Protein AF-A0A0D2MJM3-F1 (afdb_monomer_lite)

pLDDT: mean 74.76, std 20.25, range [29.06, 97.81]

Radius of gyration: 17.46 Å; chains: 1; bounding box: 55×39×36 Å

Structure (mmCIF, N/CA/C/O backbone):
data_AF-A0A0D2MJM3-F1
#
_entry.id   AF-A0A0D2MJM3-F1
#
loop_
_atom_site.group_PDB
_atom_site.id
_atom_site.type_symbol
_atom_site.label_atom_id
_atom_site.label_alt_id
_atom_site.label_comp_id
_atom_site.label_asym_id
_atom_site.label_entity_id
_atom_site.label_seq_id
_atom_site.pdbx_PDB_ins_code
_atom_site.Cartn_x
_atom_site.Cartn_y
_atom_site.Cartn_z
_atom_site.occupancy
_atom_site.B_iso_or_equiv
_atom_site.auth_seq_id
_atom_site.auth_comp_id
_atom_site.auth_asym_id
_atom_site.auth_atom_id
_atom_site.pdbx_PDB_model_num
ATOM 1 N N . MET A 1 1 ? -35.994 7.655 11.924 1.00 44.22 1 MET A N 1
ATOM 2 C CA . MET A 1 1 ? -35.747 6.314 11.361 1.00 44.22 1 MET A CA 1
ATOM 3 C C . MET A 1 1 ? -34.925 6.483 10.081 1.00 44.22 1 MET A C 1
ATOM 5 O O . MET A 1 1 ? -35.532 6.507 9.018 1.00 44.22 1 MET A O 1
ATOM 9 N N . PRO A 1 2 ? -33.600 6.711 10.167 1.00 49.03 2 PRO A N 1
ATOM 10 C CA . PRO A 1 2 ? -32.716 6.856 9.000 1.00 49.03 2 PRO A CA 1
ATOM 11 C C . PRO A 1 2 ? -31.995 5.548 8.599 1.00 49.03 2 PRO A C 1
ATOM 13 O O . PRO A 1 2 ? -31.428 5.469 7.517 1.00 49.03 2 PRO A O 1
ATOM 16 N N . ASP A 1 3 ? -32.060 4.498 9.423 1.00 56.44 3 ASP A N 1
ATOM 17 C CA . ASP A 1 3 ? -31.136 3.351 9.344 1.00 56.44 3 ASP A CA 1
ATOM 18 C C . ASP A 1 3 ? -31.319 2.429 8.116 1.00 56.44 3 ASP A C 1
ATOM 20 O O . ASP A 1 3 ? -30.442 1.628 7.797 1.00 56.44 3 ASP A O 1
ATOM 24 N N . GLY A 1 4 ? -32.449 2.519 7.405 1.00 59.09 4 GLY A N 1
ATOM 25 C CA . GLY A 1 4 ? -32.767 1.623 6.283 1.00 59.09 4 GLY A CA 1
ATOM 26 C C . GLY A 1 4 ? -32.101 1.992 4.952 1.00 59.09 4 GLY A C 1
ATOM 27 O O . GLY A 1 4 ? -31.742 1.107 4.177 1.00 59.09 4 GLY A O 1
ATOM 28 N N . GLU A 1 5 ? -31.917 3.286 4.678 1.00 61.81 5 GLU A N 1
ATOM 29 C CA . GLU A 1 5 ? -31.316 3.761 3.421 1.00 61.81 5 GLU A CA 1
ATOM 30 C C . GLU A 1 5 ? -29.783 3.711 3.475 1.00 61.81 5 GLU A C 1
ATOM 32 O O . GLU A 1 5 ? -29.138 3.329 2.496 1.00 61.81 5 GLU A O 1
ATOM 37 N N . GLU A 1 6 ? -29.198 4.009 4.639 1.00 63.56 6 GLU A N 1
ATOM 38 C CA . GLU A 1 6 ? -27.750 3.934 4.860 1.00 63.56 6 GLU A CA 1
ATOM 39 C C . GLU A 1 6 ? -27.234 2.488 4.806 1.00 63.56 6 GLU A C 1
ATOM 41 O O . GLU A 1 6 ? -26.207 2.224 4.177 1.00 63.56 6 GLU A O 1
ATOM 46 N N . GLY A 1 7 ? -27.981 1.531 5.373 1.00 69.94 7 GLY A N 1
ATOM 47 C CA . GLY A 1 7 ? -27.648 0.106 5.294 1.00 69.94 7 GLY A CA 1
ATOM 48 C C . GLY A 1 7 ? -27.655 -0.425 3.857 1.00 69.94 7 GLY A C 1
ATOM 49 O O . GLY A 1 7 ? -26.710 -1.091 3.431 1.00 69.94 7 GLY A O 1
ATOM 50 N N . HIS A 1 8 ? -28.666 -0.058 3.064 1.00 72.38 8 HIS A N 1
ATOM 51 C CA . HIS A 1 8 ? -28.760 -0.490 1.668 1.00 72.38 8 HIS A CA 1
ATOM 52 C C . HIS A 1 8 ? -27.650 0.115 0.791 1.00 72.38 8 HIS A C 1
ATOM 54 O O . HIS A 1 8 ? -27.077 -0.565 -0.065 1.00 72.38 8 HIS A O 1
ATOM 60 N N . ALA A 1 9 ? -27.290 1.379 1.032 1.00 75.94 9 ALA A N 1
ATOM 61 C CA . ALA A 1 9 ? -26.180 2.035 0.347 1.00 75.94 9 ALA A CA 1
ATOM 62 C C . ALA A 1 9 ? -24.819 1.401 0.697 1.00 75.94 9 ALA A C 1
ATOM 64 O O . ALA A 1 9 ? -23.978 1.217 -0.190 1.00 75.94 9 ALA A O 1
ATOM 65 N N . ALA A 1 10 ? -24.605 1.026 1.963 1.00 78.44 10 ALA A N 1
ATOM 66 C CA . ALA A 1 10 ? -23.392 0.339 2.405 1.00 78.44 10 ALA A CA 1
ATOM 67 C C . ALA A 1 10 ? -23.253 -1.055 1.767 1.00 78.44 10 ALA A C 1
ATOM 69 O O . ALA A 1 10 ? -22.184 -1.396 1.251 1.00 78.44 10 ALA A O 1
ATOM 70 N N . GLU A 1 11 ? -24.337 -1.833 1.713 1.00 84.31 11 GLU A N 1
ATOM 71 C CA . GLU A 1 11 ? -24.362 -3.147 1.058 1.00 84.31 11 GLU A CA 1
ATOM 72 C C . GLU A 1 11 ? -24.094 -3.051 -0.450 1.00 84.31 11 GLU A C 1
ATOM 74 O O . GLU A 1 11 ? -23.280 -3.807 -0.991 1.00 84.31 11 GLU A O 1
ATOM 79 N N . ALA A 1 12 ? -24.721 -2.089 -1.134 1.00 86.19 12 ALA A N 1
ATOM 80 C CA . ALA A 1 12 ? -24.500 -1.852 -2.559 1.00 86.19 12 ALA A CA 1
ATOM 81 C C . ALA A 1 12 ? -23.047 -1.441 -2.851 1.00 86.19 12 ALA A C 1
ATOM 83 O O . ALA A 1 12 ? -22.425 -1.949 -3.791 1.00 86.19 12 ALA A O 1
ATOM 84 N N . ARG A 1 13 ? -22.468 -0.571 -2.011 1.00 86.06 13 ARG A N 1
ATOM 85 C CA . ARG A 1 13 ? -21.055 -0.180 -2.097 1.00 86.06 13 ARG A CA 1
ATOM 86 C C . ARG A 1 13 ? -20.133 -1.383 -1.911 1.00 86.06 13 ARG A C 1
ATOM 88 O O . ARG A 1 13 ? -19.196 -1.556 -2.689 1.00 86.06 13 ARG A O 1
ATOM 95 N N . LEU A 1 14 ? -20.402 -2.236 -0.925 1.00 86.19 14 LEU A N 1
ATOM 96 C CA . LEU A 1 14 ? -19.608 -3.439 -0.683 1.00 86.19 14 LEU A CA 1
ATOM 97 C C . LEU A 1 14 ? -19.699 -4.432 -1.850 1.00 86.19 14 LEU A C 1
ATOM 99 O O . LEU A 1 14 ? -18.685 -4.995 -2.269 1.00 86.19 14 LEU A O 1
ATOM 103 N N . ALA A 1 15 ? -20.892 -4.627 -2.416 1.00 89.06 15 ALA A N 1
ATOM 104 C CA . ALA A 1 15 ? -21.081 -5.466 -3.596 1.00 89.06 15 ALA A CA 1
ATOM 105 C C . ALA A 1 15 ? -20.265 -4.950 -4.795 1.00 89.06 15 ALA A C 1
ATOM 107 O O . ALA A 1 15 ? -19.595 -5.740 -5.468 1.00 89.06 15 ALA A O 1
ATOM 108 N N . ALA A 1 16 ? -20.245 -3.631 -5.012 1.00 89.44 16 ALA A N 1
ATOM 109 C CA . ALA A 1 16 ? -19.433 -3.002 -6.050 1.00 89.44 16 ALA A CA 1
ATOM 110 C C . ALA A 1 16 ? -17.925 -3.207 -5.819 1.00 89.44 16 ALA A C 1
ATOM 112 O O . ALA A 1 16 ? -17.210 -3.555 -6.756 1.00 89.44 16 ALA A O 1
ATOM 113 N N . LEU A 1 17 ? -17.440 -3.076 -4.578 1.00 90.19 17 LEU A N 1
ATOM 114 C CA . LEU A 1 17 ? -16.031 -3.321 -4.237 1.00 90.19 17 LEU A CA 1
ATOM 115 C C . LEU A 1 17 ? -15.624 -4.788 -4.448 1.00 90.19 17 LEU A C 1
ATOM 117 O O . LEU A 1 17 ? -14.523 -5.063 -4.924 1.00 90.19 17 LEU A O 1
ATOM 121 N N . ARG A 1 18 ? -16.506 -5.748 -4.147 1.00 93.00 18 ARG A N 1
ATOM 122 C CA . ARG A 1 18 ? -16.254 -7.182 -4.389 1.00 93.00 18 ARG A CA 1
ATOM 123 C C . ARG A 1 18 ? -16.254 -7.536 -5.877 1.00 93.00 18 ARG A C 1
ATOM 125 O O . ARG A 1 18 ? -15.483 -8.388 -6.316 1.00 93.00 18 ARG A O 1
ATOM 132 N N . GLU A 1 19 ? -17.116 -6.909 -6.674 1.00 94.56 19 GLU A N 1
ATOM 133 C CA . GLU A 1 19 ? -17.053 -7.033 -8.136 1.00 94.56 19 GLU A CA 1
ATOM 134 C C . GLU A 1 19 ? -15.766 -6.402 -8.685 1.00 94.56 19 GLU A C 1
ATOM 136 O O . GLU A 1 19 ? -15.055 -7.046 -9.457 1.00 94.56 19 GLU A O 1
ATOM 141 N N . GLY A 1 20 ? -15.414 -5.201 -8.218 1.00 93.38 20 GLY A N 1
ATOM 142 C CA . GLY A 1 20 ? -14.163 -4.527 -8.562 1.00 93.38 20 GLY A CA 1
ATOM 143 C C . GLY A 1 20 ? -12.935 -5.382 -8.247 1.00 93.38 20 GLY A C 1
ATOM 144 O O . GLY A 1 20 ? -12.057 -5.525 -9.094 1.00 93.38 20 GLY A O 1
ATOM 145 N N . GLU A 1 21 ? -12.905 -6.041 -7.084 1.00 94.25 21 GLU A N 1
ATOM 146 C CA . GLU A 1 21 ? -11.848 -6.992 -6.721 1.00 94.25 21 GLU A CA 1
ATOM 147 C C . GLU A 1 21 ? -11.697 -8.102 -7.768 1.00 94.25 21 GLU A C 1
ATOM 149 O O . GLU A 1 21 ? -10.591 -8.344 -8.256 1.00 94.25 21 GLU A O 1
ATOM 154 N N . ARG A 1 22 ? -12.803 -8.750 -8.160 1.00 95.69 22 ARG A N 1
ATOM 155 C CA . ARG A 1 22 ? -12.787 -9.836 -9.154 1.00 95.69 22 ARG A CA 1
ATOM 156 C C . ARG A 1 22 ? -12.284 -9.354 -10.513 1.00 95.69 22 ARG A C 1
ATOM 158 O O . ARG A 1 22 ? -11.513 -10.055 -11.171 1.00 95.69 22 ARG A O 1
ATOM 165 N N . GLN A 1 23 ? -12.693 -8.162 -10.941 1.00 95.56 23 GLN A N 1
ATOM 166 C CA . GLN A 1 23 ? -12.239 -7.574 -12.203 1.00 95.56 23 GLN A CA 1
ATOM 167 C C . GLN A 1 23 ? -10.749 -7.220 -12.163 1.00 95.56 23 GLN A C 1
ATOM 169 O O . GLN A 1 23 ? -10.020 -7.507 -13.115 1.00 95.56 23 GLN A O 1
ATOM 174 N N . LEU A 1 24 ? -10.275 -6.662 -11.049 1.00 94.81 24 LEU A N 1
ATOM 175 C CA . LEU A 1 24 ? -8.870 -6.314 -10.854 1.00 94.81 24 LEU A CA 1
ATOM 176 C C . LEU A 1 24 ? -7.983 -7.560 -10.782 1.00 94.81 24 LEU A C 1
ATOM 178 O O . LEU A 1 24 ? -6.941 -7.589 -11.428 1.00 94.81 24 LEU A O 1
ATOM 182 N N . GLN A 1 25 ? -8.419 -8.629 -10.111 1.00 94.44 25 GLN A N 1
ATOM 183 C CA . GLN A 1 25 ? -7.718 -9.921 -10.110 1.00 94.44 25 GLN A CA 1
ATOM 184 C C . GLN A 1 25 ? -7.560 -10.488 -11.528 1.00 94.44 25 GLN A C 1
ATOM 186 O O . GLN A 1 25 ? -6.469 -10.916 -11.908 1.00 94.44 25 GLN A O 1
ATOM 191 N N . ARG A 1 26 ? -8.616 -10.427 -12.351 1.00 94.81 26 ARG A N 1
ATOM 192 C CA . ARG A 1 26 ? -8.530 -10.812 -13.770 1.00 94.81 26 ARG A CA 1
ATOM 193 C C . ARG A 1 26 ? -7.551 -9.922 -14.535 1.00 94.81 26 ARG A C 1
ATOM 195 O O . ARG A 1 26 ? -6.755 -10.428 -15.319 1.00 94.81 26 ARG A O 1
ATOM 202 N N . ALA A 1 27 ? -7.584 -8.610 -14.308 1.00 92.75 27 ALA A N 1
ATOM 203 C CA . ALA A 1 27 ? -6.672 -7.673 -14.956 1.00 92.75 27 ALA A CA 1
ATOM 204 C C . ALA A 1 27 ? -5.202 -7.940 -14.594 1.00 92.75 27 ALA A C 1
ATOM 206 O O . ALA A 1 27 ? -4.357 -7.898 -15.486 1.00 92.75 27 ALA A O 1
ATOM 207 N N . VAL A 1 28 ? -4.915 -8.260 -13.328 1.00 91.94 28 VAL A N 1
ATOM 208 C CA . VAL A 1 28 ? -3.584 -8.669 -12.851 1.00 91.94 28 VAL A CA 1
ATOM 209 C C . VAL A 1 28 ? -3.124 -9.945 -13.555 1.00 91.94 28 VAL A C 1
ATOM 211 O O . VAL A 1 28 ? -2.008 -9.980 -14.069 1.00 91.94 28 VAL A O 1
ATOM 214 N N . ALA A 1 29 ? -3.993 -10.955 -13.655 1.00 90.62 29 ALA A N 1
ATOM 215 C CA . ALA A 1 29 ? -3.673 -12.213 -14.332 1.00 90.62 29 ALA A CA 1
ATOM 216 C C . ALA A 1 29 ? -3.392 -12.029 -15.836 1.00 90.62 29 ALA A C 1
ATOM 218 O O . ALA A 1 29 ? -2.502 -12.673 -16.383 1.00 90.62 29 ALA A O 1
ATOM 219 N N . MET A 1 30 ? -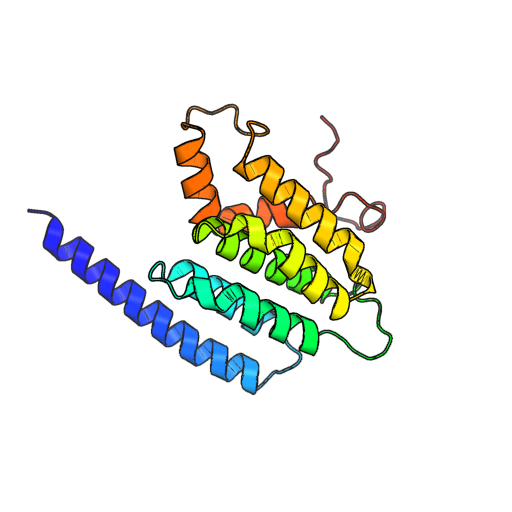4.121 -11.131 -16.508 1.00 91.25 30 MET A N 1
ATOM 220 C CA . MET A 1 30 ? -3.914 -10.841 -17.934 1.00 91.25 30 MET A CA 1
ATOM 221 C C . MET A 1 30 ? -2.681 -9.970 -18.204 1.00 91.25 30 MET A C 1
ATOM 223 O O . MET A 1 30 ? -2.109 -10.035 -19.290 1.00 91.25 30 MET A O 1
ATOM 227 N N . ARG A 1 31 ? -2.289 -9.118 -17.249 1.00 85.50 31 ARG A N 1
ATOM 228 C CA . ARG A 1 31 ? -1.185 -8.158 -17.386 1.00 85.50 31 ARG A CA 1
ATOM 229 C C . ARG A 1 31 ? -0.233 -8.272 -16.191 1.00 85.50 31 ARG A C 1
ATOM 231 O O . ARG A 1 31 ? -0.188 -7.381 -15.338 1.00 85.50 31 ARG A O 1
ATOM 238 N N . PRO A 1 32 ? 0.579 -9.340 -16.120 1.00 75.56 32 PRO A N 1
ATOM 239 C CA . PRO A 1 32 ? 1.412 -9.603 -14.953 1.00 75.56 32 PRO A CA 1
ATOM 240 C C . PRO A 1 32 ? 2.524 -8.566 -14.742 1.00 75.56 32 PRO A C 1
ATOM 242 O O . PRO A 1 32 ? 3.022 -8.453 -13.636 1.00 75.56 32 PRO A O 1
ATOM 245 N N . ARG A 1 33 ? 2.873 -7.756 -15.743 1.00 77.38 33 ARG A N 1
ATOM 246 C CA . ARG A 1 33 ? 3.871 -6.680 -15.597 1.00 77.38 33 ARG A CA 1
ATOM 247 C C . ARG A 1 33 ? 3.267 -5.289 -15.404 1.00 77.38 33 ARG A C 1
ATOM 249 O O . ARG A 1 33 ? 3.997 -4.329 -15.196 1.00 77.38 33 ARG A O 1
ATOM 256 N N . ASP A 1 34 ? 1.946 -5.162 -15.520 1.00 85.12 34 ASP A N 1
ATOM 257 C CA . ASP A 1 34 ? 1.257 -3.896 -15.284 1.00 85.12 34 ASP A CA 1
ATOM 258 C C . ASP A 1 34 ? 0.980 -3.753 -13.786 1.00 85.12 34 ASP A C 1
ATOM 260 O O . ASP A 1 34 ? 0.292 -4.579 -13.169 1.00 85.12 34 ASP A O 1
ATOM 264 N N . MET A 1 35 ? 1.539 -2.708 -13.187 1.00 84.69 35 MET A N 1
ATOM 265 C CA . MET A 1 35 ? 1.415 -2.471 -11.754 1.00 84.69 35 MET A CA 1
ATOM 266 C C . MET A 1 35 ? 0.148 -1.730 -11.380 1.00 84.69 35 MET A C 1
ATOM 268 O O . MET A 1 35 ? -0.318 -1.867 -10.250 1.00 84.69 35 MET A O 1
ATOM 272 N N . MET A 1 36 ? -0.465 -1.002 -12.313 1.00 87.38 36 MET A N 1
ATOM 273 C CA . MET A 1 36 ? -1.643 -0.208 -11.992 1.00 87.38 36 MET A CA 1
ATOM 274 C C . MET A 1 36 ? -2.820 -1.083 -11.518 1.00 87.38 36 MET A C 1
ATOM 276 O O . MET A 1 36 ? -3.392 -0.776 -10.470 1.00 87.38 36 MET A O 1
ATOM 280 N N . PRO A 1 37 ? -3.151 -2.224 -12.163 1.00 90.88 37 PRO A N 1
ATOM 281 C CA . PRO A 1 37 ? -4.164 -3.146 -11.649 1.00 90.88 37 PRO A CA 1
ATOM 282 C C . PRO A 1 37 ? -3.860 -3.686 -10.246 1.00 90.88 37 PRO A C 1
ATOM 284 O O . PRO A 1 37 ? -4.786 -3.901 -9.469 1.00 90.88 37 PRO A O 1
ATOM 287 N N . ARG A 1 38 ? -2.580 -3.876 -9.899 1.00 92.00 38 ARG A N 1
ATOM 288 C CA . ARG A 1 38 ? -2.162 -4.349 -8.569 1.00 92.00 38 ARG A CA 1
ATOM 289 C C . ARG A 1 38 ? -2.355 -3.271 -7.514 1.00 92.00 38 ARG A C 1
ATOM 291 O O . ARG A 1 38 ? -2.982 -3.537 -6.496 1.00 92.00 38 ARG A O 1
ATOM 298 N N . VAL A 1 39 ? -1.906 -2.045 -7.787 1.00 90.50 39 VAL A N 1
ATOM 299 C CA . VAL A 1 39 ? -2.137 -0.895 -6.898 1.00 90.50 39 VAL A CA 1
ATOM 300 C C . VAL A 1 39 ? -3.638 -0.703 -6.669 1.00 90.50 39 VAL A C 1
ATOM 302 O O . VAL A 1 39 ? -4.078 -0.565 -5.529 1.00 90.50 39 VAL A O 1
ATOM 305 N N . MET A 1 40 ? -4.443 -0.748 -7.736 1.00 91.12 40 MET A N 1
ATOM 306 C CA . MET A 1 40 ? -5.900 -0.635 -7.632 1.00 91.12 40 MET A CA 1
ATOM 307 C C . MET A 1 40 ? -6.516 -1.780 -6.823 1.00 91.12 40 MET A C 1
ATOM 309 O O . MET A 1 40 ? -7.420 -1.532 -6.029 1.00 91.12 40 MET A O 1
ATOM 313 N N . LEU A 1 41 ? -6.021 -3.014 -6.975 1.00 93.00 41 LEU A N 1
ATOM 314 C CA . LEU A 1 41 ? -6.484 -4.163 -6.194 1.00 93.00 41 LEU A CA 1
ATOM 315 C C . LEU A 1 41 ? -6.230 -3.959 -4.698 1.00 93.00 41 LEU A C 1
ATOM 317 O O . LEU A 1 41 ? -7.153 -4.109 -3.901 1.00 93.00 41 LEU A O 1
ATOM 321 N N . LEU A 1 42 ? -5.013 -3.566 -4.318 1.00 92.25 42 LEU A N 1
ATOM 322 C CA . LEU A 1 42 ? -4.664 -3.300 -2.920 1.00 92.25 42 LEU A CA 1
ATOM 323 C C . LEU A 1 42 ? -5.504 -2.154 -2.339 1.00 92.25 42 LEU A C 1
ATOM 325 O O . LEU A 1 42 ? -6.033 -2.274 -1.236 1.00 92.25 42 LEU A O 1
ATOM 329 N N . ARG A 1 43 ? -5.708 -1.071 -3.104 1.00 89.50 43 ARG A N 1
ATOM 330 C CA . ARG A 1 43 ? -6.605 0.028 -2.707 1.00 89.50 43 ARG A CA 1
ATOM 331 C C . ARG A 1 43 ? -8.035 -0.453 -2.497 1.00 89.50 43 ARG A C 1
ATOM 333 O O . ARG A 1 43 ? -8.657 -0.085 -1.509 1.00 89.50 43 ARG A O 1
ATOM 340 N N . ASN A 1 44 ? -8.549 -1.281 -3.401 1.00 89.88 44 ASN A N 1
ATOM 341 C CA . ASN A 1 44 ? -9.895 -1.829 -3.286 1.00 89.88 44 ASN A CA 1
ATOM 342 C C . ASN A 1 44 ? -10.053 -2.674 -2.014 1.00 89.88 44 ASN A C 1
ATOM 344 O O . ASN A 1 44 ? -11.064 -2.546 -1.334 1.00 89.88 44 ASN A O 1
ATOM 348 N N . LEU A 1 45 ? -9.049 -3.483 -1.659 1.00 90.31 45 LEU A N 1
ATOM 349 C CA . LEU A 1 45 ? -9.053 -4.264 -0.417 1.00 90.31 45 LEU A CA 1
ATOM 350 C C . LEU A 1 45 ? -9.052 -3.369 0.826 1.00 90.31 45 LEU A C 1
ATOM 352 O O . LEU A 1 45 ? -9.844 -3.604 1.733 1.00 90.31 45 LEU A O 1
ATOM 356 N N . MET A 1 46 ? -8.242 -2.305 0.835 1.00 86.31 46 MET A N 1
ATOM 357 C CA . MET A 1 46 ? -8.233 -1.320 1.926 1.00 86.31 46 MET A CA 1
ATOM 358 C C . MET A 1 46 ? -9.595 -0.634 2.124 1.00 86.31 46 MET A C 1
ATOM 360 O O . MET A 1 46 ? -9.950 -0.294 3.252 1.00 86.31 46 MET A O 1
ATOM 364 N N . LEU A 1 47 ? -10.358 -0.443 1.041 1.00 83.88 47 LEU A N 1
ATOM 365 C CA . LEU A 1 47 ? -11.672 0.212 1.052 1.00 83.88 47 LEU A CA 1
ATOM 366 C C . LEU A 1 47 ? -12.830 -0.693 1.487 1.00 83.88 47 LEU A C 1
ATOM 368 O O . LEU A 1 47 ? -13.910 -0.170 1.754 1.00 83.88 47 LEU A O 1
ATOM 372 N N . GLN A 1 48 ? -12.646 -2.015 1.506 1.00 83.56 48 GLN A N 1
ATOM 373 C CA . GLN A 1 48 ? -13.709 -2.944 1.900 1.00 83.56 48 GLN A CA 1
ATOM 374 C C . GLN A 1 48 ? -13.972 -2.952 3.412 1.00 83.56 48 GLN A C 1
ATOM 376 O O . GLN A 1 48 ? -15.060 -3.355 3.790 1.00 83.56 48 GLN A O 1
ATOM 381 N N . ASP A 1 49 ? -13.021 -2.511 4.244 1.00 69.19 49 ASP A N 1
ATOM 382 C CA . ASP A 1 49 ? -13.189 -2.259 5.691 1.00 69.19 49 ASP A CA 1
ATOM 383 C C . ASP A 1 49 ? -13.802 -3.416 6.517 1.00 69.19 49 ASP A C 1
ATOM 385 O O . ASP A 1 49 ? -14.597 -3.220 7.435 1.00 69.19 49 ASP A O 1
ATOM 389 N N . HIS A 1 50 ? -13.440 -4.657 6.173 1.00 69.38 50 HIS A N 1
ATOM 390 C CA . HIS A 1 50 ? -14.009 -5.885 6.755 1.00 69.38 50 HIS A CA 1
ATOM 391 C C . HIS A 1 50 ? -12.956 -6.980 7.003 1.00 69.38 50 H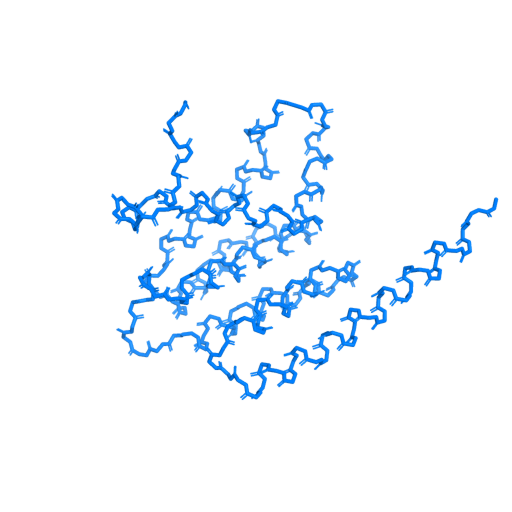IS A C 1
ATOM 393 O O . HIS A 1 50 ? -13.254 -8.173 6.936 1.00 69.38 50 HIS A O 1
ATOM 399 N N . GLY A 1 51 ? -11.701 -6.593 7.231 1.00 77.81 51 GLY A N 1
ATOM 400 C CA . GLY A 1 51 ? -10.575 -7.517 7.399 1.00 77.81 51 GLY A CA 1
ATOM 401 C C . GLY A 1 51 ? -9.923 -7.951 6.081 1.00 77.81 51 GLY A C 1
ATOM 402 O O . GLY A 1 51 ? -8.887 -8.615 6.096 1.00 77.81 51 GLY A O 1
ATOM 403 N N . SER A 1 52 ? -10.471 -7.542 4.931 1.00 85.31 52 SER A N 1
ATOM 404 C CA . SER A 1 52 ? -9.856 -7.747 3.611 1.00 85.31 52 SER A CA 1
ATOM 405 C C . SER A 1 52 ? -8.480 -7.073 3.491 1.00 85.31 52 SER A C 1
ATOM 407 O O . SER A 1 52 ? -7.622 -7.562 2.754 1.00 85.31 52 SER A O 1
ATOM 409 N N . GLU A 1 53 ? -8.244 -5.992 4.238 1.00 86.25 53 GLU A N 1
ATOM 410 C CA . GLU A 1 53 ? -6.947 -5.325 4.386 1.00 86.25 53 GLU A CA 1
ATOM 411 C C . GLU A 1 53 ? -5.846 -6.258 4.909 1.00 86.25 53 GLU A C 1
ATOM 413 O O . GLU A 1 53 ? -4.683 -6.063 4.566 1.00 86.25 53 GLU A O 1
ATOM 418 N N . GLY A 1 54 ? -6.193 -7.329 5.634 1.00 88.94 54 GLY A N 1
ATOM 419 C CA . GLY A 1 54 ? -5.227 -8.316 6.123 1.00 88.94 54 GLY A CA 1
ATOM 420 C C . GLY A 1 54 ? -4.469 -9.050 5.026 1.00 88.94 54 GLY A C 1
ATOM 421 O O . GLY A 1 54 ? -3.366 -9.534 5.249 1.00 88.94 54 GLY A O 1
ATOM 422 N N . ARG A 1 55 ? -5.009 -9.066 3.804 1.00 93.94 55 ARG A N 1
ATOM 423 C CA . ARG A 1 55 ? -4.356 -9.661 2.629 1.00 93.94 55 ARG A CA 1
ATOM 424 C C . ARG A 1 55 ? -3.377 -8.709 1.940 1.00 93.94 55 ARG A C 1
ATOM 426 O O . ARG A 1 55 ? -2.628 -9.141 1.066 1.00 93.94 55 ARG A O 1
ATOM 433 N N . VAL A 1 56 ? -3.423 -7.412 2.254 1.00 94.38 56 VAL A N 1
ATOM 434 C CA . VAL A 1 56 ? -2.671 -6.377 1.531 1.00 94.38 56 VAL A CA 1
ATOM 435 C C . VAL A 1 56 ? -1.155 -6.563 1.664 1.00 94.38 56 VAL A C 1
ATOM 437 O O . VAL A 1 56 ? -0.506 -6.489 0.621 1.00 94.38 56 VAL A O 1
ATOM 440 N N . PRO A 1 57 ? -0.571 -6.864 2.844 1.00 96.44 57 PRO A N 1
ATOM 441 C CA . PRO A 1 57 ? 0.876 -7.076 2.957 1.00 96.44 57 PRO A CA 1
ATOM 442 C C . PRO A 1 57 ? 1.402 -8.222 2.077 1.00 96.44 57 PRO A C 1
ATOM 444 O O . PRO A 1 57 ? 2.356 -8.034 1.323 1.00 96.44 57 PRO A O 1
ATOM 447 N N . ASP A 1 58 ? 0.740 -9.380 2.076 1.00 96.56 58 ASP A N 1
ATOM 448 C CA . ASP A 1 58 ? 1.173 -10.540 1.280 1.00 96.56 58 ASP A CA 1
ATOM 449 C C . ASP A 1 58 ? 1.034 -10.298 -0.230 1.00 96.56 58 ASP A C 1
ATOM 451 O O . ASP A 1 58 ? 1.915 -10.637 -1.034 1.00 96.56 58 ASP A O 1
ATOM 455 N N . LEU A 1 59 ? -0.074 -9.671 -0.639 1.00 95.25 59 LEU A N 1
ATOM 456 C CA . LEU A 1 59 ? -0.300 -9.304 -2.036 1.00 95.25 59 LEU A CA 1
ATOM 457 C C . LEU A 1 59 ? 0.658 -8.198 -2.495 1.00 95.25 59 LEU A C 1
ATOM 459 O O . LEU A 1 59 ? 1.051 -8.189 -3.662 1.00 95.25 59 LEU A O 1
ATOM 463 N N . ALA A 1 60 ? 1.070 -7.303 -1.596 1.00 95.19 60 ALA A N 1
ATOM 464 C CA . ALA A 1 60 ? 2.092 -6.302 -1.861 1.00 95.19 60 ALA A CA 1
ATOM 465 C C . ALA A 1 60 ? 3.455 -6.952 -2.125 1.00 95.19 60 ALA A C 1
ATOM 467 O O . ALA A 1 60 ? 4.055 -6.679 -3.162 1.00 95.19 60 ALA A O 1
ATOM 468 N N . LEU A 1 61 ? 3.911 -7.878 -1.273 1.00 95.81 61 LEU A N 1
ATOM 469 C CA . LEU A 1 61 ? 5.165 -8.610 -1.506 1.00 95.81 61 LEU A CA 1
ATOM 470 C C . LEU A 1 61 ? 5.138 -9.389 -2.825 1.00 95.81 61 LEU A C 1
ATOM 472 O O . LEU A 1 61 ? 6.115 -9.379 -3.576 1.00 95.81 61 LEU A O 1
ATOM 476 N N . SER A 1 62 ? 4.001 -10.012 -3.140 1.00 93.12 62 SER A N 1
ATOM 477 C CA . SER A 1 62 ? 3.796 -10.693 -4.422 1.00 93.12 62 SER A CA 1
ATOM 478 C C . SER A 1 62 ? 3.898 -9.716 -5.598 1.00 93.12 62 SER A C 1
ATOM 480 O O . SER A 1 62 ? 4.536 -10.013 -6.600 1.00 93.12 62 SER A O 1
ATOM 482 N N . ALA A 1 63 ? 3.319 -8.520 -5.475 1.00 91.25 63 ALA A N 1
ATOM 483 C CA . ALA A 1 63 ? 3.390 -7.483 -6.498 1.00 91.25 63 ALA A CA 1
ATOM 484 C C . ALA A 1 63 ? 4.819 -6.947 -6.710 1.00 91.25 63 ALA A C 1
ATOM 486 O O . ALA A 1 63 ? 5.225 -6.760 -7.854 1.00 91.25 63 ALA A O 1
ATOM 487 N N . LEU A 1 64 ? 5.591 -6.737 -5.639 1.00 91.56 64 LEU A N 1
ATOM 488 C CA . LEU A 1 64 ? 6.989 -6.294 -5.729 1.00 91.56 64 LEU A CA 1
ATOM 489 C C . LEU A 1 64 ? 7.896 -7.379 -6.332 1.00 91.56 64 LEU A C 1
ATOM 491 O O . LEU A 1 64 ? 8.826 -7.066 -7.067 1.00 91.56 64 LEU A O 1
ATOM 495 N N . ALA A 1 65 ? 7.605 -8.658 -6.080 1.00 89.50 65 ALA A N 1
ATOM 496 C CA . ALA A 1 65 ? 8.329 -9.766 -6.699 1.00 89.50 65 ALA A CA 1
ATOM 497 C C . ALA A 1 65 ? 8.170 -9.797 -8.227 1.00 89.50 65 ALA A C 1
ATOM 499 O O . ALA A 1 65 ? 9.134 -10.063 -8.934 1.00 89.50 65 ALA A O 1
ATOM 500 N N . GLU A 1 66 ? 6.974 -9.483 -8.733 1.00 86.44 66 GLU A N 1
ATOM 501 C CA . GLU A 1 66 ? 6.701 -9.377 -10.176 1.00 86.44 66 GLU A CA 1
ATOM 502 C C . GLU A 1 66 ? 7.381 -8.161 -10.816 1.00 86.44 66 GLU A C 1
ATOM 504 O O . GLU A 1 66 ? 7.611 -8.143 -12.028 1.00 86.44 66 GLU A O 1
ATOM 509 N N . LEU A 1 67 ? 7.693 -7.140 -10.009 1.00 79.44 67 LEU A N 1
ATOM 510 C CA . LEU A 1 67 ? 8.431 -5.972 -10.464 1.00 79.44 67 LEU A CA 1
ATOM 511 C C . LEU A 1 67 ? 9.905 -6.241 -10.655 1.00 79.44 67 LEU A C 1
ATOM 513 O O . LEU A 1 67 ? 10.467 -5.559 -11.494 1.00 79.44 67 LEU A O 1
ATOM 517 N N . SER A 1 68 ? 10.492 -7.168 -9.899 1.00 66.19 68 SER A N 1
ATOM 518 C CA . SER A 1 68 ? 11.926 -7.443 -9.866 1.00 66.19 68 SER A CA 1
ATOM 519 C C . SER A 1 68 ? 12.377 -8.111 -11.165 1.00 66.19 68 SER A C 1
ATOM 521 O O . SER A 1 68 ? 12.182 -9.320 -11.331 1.00 66.19 68 SER A O 1
ATOM 523 N N . PRO A 1 69 ? 12.972 -7.391 -12.136 1.00 62.44 69 PRO A N 1
ATOM 524 C CA . PRO A 1 69 ? 13.711 -8.045 -13.187 1.00 62.44 69 PRO A CA 1
ATOM 525 C C . PRO A 1 69 ? 15.108 -8.274 -12.613 1.00 62.44 69 PRO A C 1
ATOM 527 O O . PRO A 1 69 ? 15.619 -7.486 -11.818 1.00 62.44 69 PRO A O 1
ATOM 530 N N . ILE A 1 70 ? 15.751 -9.349 -13.032 1.00 52.88 70 ILE A N 1
ATOM 531 C CA . ILE A 1 70 ? 17.169 -9.545 -12.761 1.00 52.88 70 ILE A CA 1
ATOM 532 C C . ILE A 1 70 ? 17.898 -8.286 -13.306 1.00 52.88 70 ILE A C 1
ATOM 534 O O . ILE A 1 70 ? 17.872 -8.047 -14.511 1.00 52.88 70 ILE A O 1
ATOM 538 N N . ASP A 1 71 ? 18.436 -7.451 -12.408 1.00 52.66 71 ASP A N 1
ATOM 539 C CA . ASP A 1 71 ? 19.309 -6.277 -12.638 1.00 52.66 71 ASP A CA 1
ATOM 540 C C . ASP A 1 71 ? 18.728 -4.900 -13.056 1.00 52.66 71 ASP A C 1
ATOM 542 O O . ASP A 1 71 ? 19.510 -4.016 -13.415 1.00 52.66 71 ASP A O 1
ATOM 546 N N . ALA A 1 72 ? 17.420 -4.621 -12.975 1.00 66.19 72 ALA A N 1
ATOM 547 C CA . ALA A 1 72 ? 16.925 -3.263 -13.280 1.00 66.19 72 ALA A CA 1
ATOM 548 C C . ALA A 1 72 ? 16.691 -2.422 -12.015 1.00 66.19 72 ALA A C 1
ATOM 550 O O . ALA A 1 72 ? 15.743 -2.662 -11.271 1.00 66.19 72 ALA A O 1
ATOM 551 N N . ASP A 1 73 ? 17.514 -1.392 -11.810 1.00 77.00 73 ASP A N 1
ATOM 552 C CA . ASP A 1 73 ? 17.190 -0.314 -10.876 1.00 77.00 73 ASP A CA 1
ATOM 553 C C . ASP A 1 73 ? 15.924 0.415 -11.357 1.00 77.00 73 ASP A C 1
ATOM 555 O O . ASP A 1 73 ? 15.921 1.082 -12.397 1.00 77.00 73 ASP A O 1
ATOM 559 N N . ILE A 1 74 ? 14.824 0.256 -10.614 1.00 77.25 74 ILE A N 1
ATOM 560 C CA . ILE A 1 74 ? 13.534 0.841 -10.982 1.00 77.25 74 ILE A CA 1
ATOM 561 C C . ILE A 1 74 ? 13.345 2.276 -10.480 1.00 77.25 74 ILE A C 1
ATOM 563 O O . ILE A 1 74 ? 12.322 2.878 -10.820 1.00 77.25 74 ILE A O 1
ATOM 567 N N . ALA A 1 75 ? 14.309 2.839 -9.739 1.00 71.06 75 ALA A N 1
ATOM 568 C CA . ALA A 1 75 ? 14.186 4.139 -9.076 1.00 71.06 75 ALA A CA 1
ATOM 569 C C . ALA A 1 75 ? 13.900 5.306 -10.041 1.00 71.06 75 ALA A C 1
ATOM 571 O O . ALA A 1 75 ? 13.184 6.246 -9.706 1.00 71.06 75 ALA A O 1
ATOM 572 N N . PHE A 1 76 ? 14.371 5.206 -11.287 1.00 72.31 76 PHE A N 1
ATOM 573 C CA . PHE A 1 76 ? 14.156 6.212 -12.337 1.00 72.31 76 PHE A CA 1
ATOM 574 C C . PHE A 1 76 ? 13.179 5.757 -13.430 1.00 72.31 76 PHE A C 1
ATOM 576 O O . PHE A 1 76 ? 13.210 6.253 -14.557 1.00 72.31 76 PHE A O 1
ATOM 583 N N . THR A 1 77 ? 12.317 4.786 -13.126 1.00 77.62 77 THR A N 1
ATOM 584 C CA . THR A 1 77 ? 11.370 4.216 -14.093 1.00 77.62 77 THR A CA 1
ATOM 585 C C . THR A 1 77 ? 9.923 4.551 -13.728 1.00 77.62 77 THR A C 1
ATOM 587 O O . THR A 1 77 ? 9.625 4.847 -12.570 1.00 77.62 77 THR A O 1
ATOM 590 N N . PRO A 1 78 ? 8.968 4.412 -14.670 1.00 80.12 78 PRO A N 1
ATOM 591 C CA . PRO A 1 78 ? 7.541 4.539 -14.364 1.00 80.12 78 PRO A CA 1
ATOM 592 C C . PRO A 1 78 ? 7.023 3.563 -13.290 1.00 80.12 78 PRO A C 1
ATOM 594 O O . PRO A 1 78 ? 5.897 3.726 -12.828 1.00 80.12 78 PRO A O 1
ATOM 597 N N . GLN A 1 79 ? 7.813 2.553 -12.905 1.00 82.00 79 GLN A N 1
ATOM 598 C CA . GLN A 1 79 ? 7.454 1.567 -11.883 1.00 82.00 79 GLN A CA 1
ATOM 599 C C . GLN A 1 79 ? 7.779 2.012 -10.452 1.00 82.00 79 GLN A C 1
ATOM 601 O O . GLN A 1 79 ? 7.237 1.426 -9.515 1.00 82.00 79 GLN A O 1
ATOM 606 N N . PHE A 1 80 ? 8.584 3.067 -10.274 1.00 84.19 80 PHE A N 1
ATOM 607 C CA . PHE A 1 80 ? 8.932 3.609 -8.957 1.00 84.19 80 PHE A CA 1
ATOM 608 C C . PHE A 1 80 ? 7.690 3.989 -8.140 1.00 84.19 80 PHE A C 1
ATOM 610 O O . PHE A 1 80 ? 7.481 3.490 -7.036 1.00 84.19 80 PHE A O 1
ATOM 617 N N . VAL A 1 81 ? 6.816 4.829 -8.708 1.00 83.06 81 VAL A N 1
ATOM 618 C CA . VAL A 1 81 ? 5.613 5.313 -8.009 1.00 83.06 81 VAL A CA 1
ATOM 619 C C . VAL A 1 81 ? 4.672 4.157 -7.632 1.00 83.06 81 VAL A C 1
ATOM 621 O O . VAL A 1 81 ? 4.273 4.085 -6.469 1.00 83.06 81 VAL A O 1
ATOM 624 N N . PRO A 1 82 ? 4.339 3.212 -8.536 1.00 86.25 82 PRO A N 1
ATOM 625 C CA . PRO A 1 82 ? 3.589 2.021 -8.154 1.00 86.25 82 PRO A CA 1
ATOM 626 C C . PRO A 1 82 ? 4.232 1.195 -7.031 1.00 86.25 82 PRO A C 1
ATOM 628 O O . PRO A 1 82 ? 3.508 0.725 -6.155 1.00 86.25 82 PRO A O 1
ATOM 631 N N . ALA A 1 83 ? 5.559 1.023 -7.025 1.00 88.38 83 ALA A N 1
ATOM 632 C CA . ALA A 1 83 ? 6.258 0.281 -5.973 1.00 88.38 83 ALA A CA 1
ATOM 633 C C . ALA A 1 83 ? 6.119 0.964 -4.601 1.00 88.38 83 ALA A C 1
ATOM 635 O O . ALA A 1 83 ? 5.736 0.309 -3.629 1.00 88.38 83 ALA A O 1
ATOM 636 N N . MET A 1 84 ? 6.321 2.285 -4.539 1.00 87.88 84 MET A N 1
ATOM 637 C CA . MET A 1 84 ? 6.115 3.072 -3.315 1.00 87.88 84 MET A CA 1
ATOM 638 C C . MET A 1 84 ? 4.668 2.983 -2.821 1.00 87.88 84 MET A C 1
ATOM 640 O O . MET A 1 84 ? 4.425 2.733 -1.642 1.00 87.88 84 MET A O 1
ATOM 644 N N . GLN A 1 85 ? 3.696 3.077 -3.733 1.00 87.62 85 GLN A N 1
ATOM 645 C CA . GLN A 1 85 ? 2.274 2.959 -3.401 1.00 87.62 85 GLN A CA 1
ATOM 646 C C . GLN A 1 85 ? 1.906 1.595 -2.822 1.00 87.62 85 GLN A C 1
ATOM 648 O O . GLN A 1 85 ? 1.079 1.508 -1.914 1.00 87.62 85 GLN A O 1
ATOM 653 N N . ILE A 1 86 ? 2.503 0.526 -3.345 1.00 91.50 86 ILE A N 1
ATOM 654 C CA . ILE A 1 86 ? 2.297 -0.837 -2.850 1.00 91.50 86 ILE A CA 1
ATOM 655 C C . ILE A 1 86 ? 2.812 -0.973 -1.416 1.00 91.50 86 ILE A C 1
ATOM 657 O O . ILE A 1 86 ? 2.083 -1.472 -0.557 1.00 91.50 86 ILE A O 1
ATOM 661 N N . VAL A 1 87 ? 4.028 -0.491 -1.148 1.00 92.88 87 VAL A N 1
ATOM 662 C CA . VAL A 1 87 ? 4.621 -0.510 0.198 1.00 92.88 87 VAL A CA 1
ATOM 663 C C . VAL A 1 87 ? 3.799 0.339 1.160 1.00 92.88 87 VAL A C 1
ATOM 665 O O . VAL A 1 87 ? 3.445 -0.138 2.236 1.00 92.88 87 VAL A O 1
ATOM 668 N N . LEU A 1 88 ? 3.395 1.545 0.756 1.00 90.06 88 LEU A N 1
ATOM 669 C CA . LEU A 1 88 ? 2.559 2.421 1.574 1.00 90.06 88 LEU A CA 1
ATOM 670 C C . LEU A 1 88 ? 1.237 1.751 1.969 1.00 90.06 88 LEU A C 1
ATOM 672 O O . LEU A 1 88 ? 0.841 1.792 3.133 1.00 90.06 88 LEU A O 1
ATOM 676 N N . LEU A 1 89 ? 0.548 1.119 1.015 1.00 89.94 89 LEU A N 1
ATOM 677 C CA . LEU A 1 89 ? -0.717 0.428 1.280 1.00 89.94 89 LEU A CA 1
ATOM 678 C C . LEU A 1 89 ? -0.541 -0.718 2.278 1.00 89.94 89 LEU A C 1
ATOM 680 O O . LEU A 1 89 ? -1.377 -0.876 3.163 1.00 89.94 89 LEU A O 1
ATOM 684 N N . AL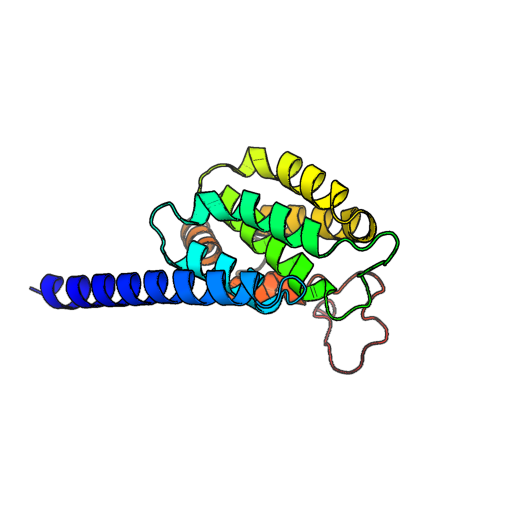A A 1 90 ? 0.545 -1.481 2.168 1.00 93.31 90 ALA A N 1
ATOM 685 C CA . ALA A 1 90 ? 0.847 -2.567 3.091 1.00 93.31 90 ALA A CA 1
ATOM 686 C C . ALA A 1 90 ? 1.209 -2.077 4.495 1.00 93.31 90 ALA A C 1
ATOM 688 O O . ALA A 1 90 ? 0.677 -2.607 5.469 1.00 93.31 90 ALA A O 1
ATOM 689 N N . VAL A 1 91 ? 2.031 -1.030 4.616 1.00 91.81 91 VAL A N 1
ATOM 690 C CA . VAL A 1 91 ? 2.325 -0.410 5.916 1.00 91.81 91 VAL A CA 1
ATOM 691 C C . VAL A 1 91 ? 1.026 0.090 6.549 1.00 91.81 91 VAL A C 1
ATOM 693 O O . VAL A 1 91 ? 0.713 -0.278 7.678 1.00 91.81 91 VAL A O 1
ATOM 696 N N . LYS A 1 92 ? 0.194 0.834 5.810 1.00 87.56 92 LYS A N 1
ATOM 697 C CA . LYS A 1 92 ? -1.111 1.294 6.314 1.00 87.56 92 LYS A CA 1
ATOM 698 C C . LYS A 1 92 ? -2.026 0.140 6.719 1.00 87.56 92 LYS A C 1
ATOM 700 O O . LYS A 1 92 ? -2.722 0.260 7.721 1.00 87.56 92 LYS A O 1
ATOM 705 N N . ALA A 1 93 ? -2.031 -0.964 5.974 1.00 89.56 93 ALA A N 1
ATOM 706 C CA . ALA A 1 93 ? -2.807 -2.149 6.325 1.00 89.56 93 ALA A CA 1
ATOM 707 C C . ALA A 1 93 ? -2.351 -2.761 7.654 1.00 89.56 93 ALA A C 1
ATOM 709 O O . ALA A 1 93 ? -3.195 -3.135 8.464 1.00 89.56 93 ALA A O 1
ATOM 710 N N . LEU A 1 94 ? -1.040 -2.845 7.900 1.00 92.31 94 LEU A N 1
ATOM 711 C CA . LEU A 1 94 ? -0.495 -3.333 9.171 1.00 92.31 94 LEU A CA 1
ATOM 712 C C . LEU A 1 94 ? -0.917 -2.428 10.333 1.00 92.31 94 LEU A C 1
ATOM 714 O O . LEU A 1 94 ? -1.452 -2.916 11.323 1.00 92.31 94 LEU A O 1
ATOM 718 N N . TRP A 1 95 ? -0.780 -1.110 10.182 1.00 87.94 95 TRP A N 1
ATOM 719 C CA . TRP A 1 95 ? -1.222 -0.145 11.195 1.00 87.94 95 TRP A CA 1
ATOM 720 C C . TRP A 1 95 ? -2.734 -0.195 11.447 1.00 87.94 95 TRP A C 1
ATOM 722 O O . TRP A 1 95 ? -3.171 -0.160 12.594 1.00 87.94 95 TRP A O 1
ATOM 732 N N . LYS A 1 96 ? -3.545 -0.327 10.390 1.00 85.25 96 LYS A N 1
ATOM 733 C CA . LYS A 1 96 ? -5.006 -0.458 10.498 1.00 85.25 96 LYS A CA 1
ATOM 734 C C . LYS A 1 96 ? -5.424 -1.712 11.274 1.00 85.25 96 LYS A C 1
ATOM 736 O O . LYS A 1 96 ? -6.456 -1.711 11.932 1.00 85.25 96 LYS A O 1
ATOM 741 N N . GLN A 1 97 ? -4.607 -2.762 11.227 1.00 87.56 97 GLN A N 1
ATOM 742 C CA . GLN A 1 97 ? -4.836 -4.020 11.939 1.00 87.56 97 GLN A CA 1
ATOM 743 C C . GLN A 1 97 ? -4.229 -4.059 13.351 1.00 87.56 97 GLN A C 1
ATOM 745 O O . GLN A 1 97 ? -4.311 -5.099 14.002 1.00 87.56 97 GLN A O 1
ATOM 750 N N . GLY A 1 98 ? -3.592 -2.979 13.822 1.00 88.38 98 GLY A N 1
ATOM 751 C CA . GLY A 1 98 ? -2.849 -2.991 15.090 1.00 88.38 98 GLY A CA 1
ATOM 752 C C . GLY A 1 98 ? -1.620 -3.910 15.059 1.00 88.38 98 GLY A C 1
ATOM 753 O O . GLY A 1 98 ? -1.277 -4.538 16.058 1.00 88.38 98 GLY A O 1
ATOM 754 N N . GLN A 1 99 ? -1.011 -4.069 13.880 1.00 92.00 99 GLN A N 1
ATOM 755 C CA . GLN A 1 99 ? 0.165 -4.904 13.624 1.00 92.00 99 GLN A CA 1
ATOM 756 C C . GLN A 1 99 ? 1.402 -4.056 13.288 1.00 92.00 99 GLN A C 1
ATOM 758 O O . GLN A 1 99 ? 2.250 -4.474 12.498 1.00 92.00 99 GLN A O 1
ATOM 763 N N . GLU A 1 100 ? 1.539 -2.866 13.876 1.00 91.44 100 GLU A N 1
ATOM 764 C CA . GLU A 1 100 ? 2.674 -1.959 13.644 1.00 91.44 100 GLU A CA 1
ATOM 765 C C . GLU A 1 100 ? 4.043 -2.618 13.895 1.00 91.44 100 GLU A C 1
ATOM 767 O O . GLU A 1 100 ? 4.989 -2.380 13.147 1.00 91.44 100 GLU A O 1
ATOM 772 N N . ALA A 1 101 ? 4.140 -3.542 14.859 1.00 92.81 101 ALA A N 1
ATOM 773 C CA . ALA A 1 101 ? 5.362 -4.309 15.126 1.00 92.81 101 ALA A CA 1
ATOM 774 C C . ALA A 1 101 ? 5.806 -5.197 13.942 1.00 92.81 101 ALA A C 1
ATOM 776 O O . ALA A 1 101 ? 6.962 -5.614 13.880 1.00 92.81 101 ALA A O 1
ATOM 777 N N . GLY A 1 102 ? 4.903 -5.491 13.000 1.00 95.00 102 GLY A N 1
ATOM 778 C CA . GLY A 1 102 ? 5.191 -6.235 11.773 1.00 95.00 102 GLY A CA 1
ATOM 779 C C . GLY A 1 102 ? 5.798 -5.386 10.651 1.00 95.00 102 GLY A C 1
ATOM 780 O O . GLY A 1 102 ? 6.317 -5.950 9.686 1.00 95.00 102 GLY A O 1
ATOM 781 N N . VAL A 1 103 ? 5.776 -4.052 10.760 1.00 95.38 103 VAL A N 1
ATOM 782 C CA . VAL A 1 103 ? 6.279 -3.143 9.715 1.00 95.38 103 VAL A CA 1
ATOM 783 C C . VAL A 1 103 ? 7.763 -3.383 9.396 1.00 95.38 103 VAL A C 1
ATOM 785 O O . VAL A 1 103 ? 8.066 -3.547 8.214 1.00 95.38 103 VAL A O 1
ATOM 788 N N . PRO A 1 104 ? 8.692 -3.514 10.368 1.00 97.06 104 PRO A N 1
ATOM 789 C CA . PRO A 1 104 ? 10.100 -3.782 10.057 1.00 97.06 104 PRO A CA 1
ATOM 790 C C . PRO A 1 104 ? 10.315 -5.084 9.273 1.00 97.06 104 PRO A C 1
ATOM 792 O O . PRO A 1 104 ? 11.092 -5.119 8.318 1.00 97.06 104 PRO A O 1
ATOM 795 N N . ALA A 1 105 ? 9.591 -6.150 9.632 1.00 97.62 105 ALA A N 1
ATOM 796 C CA . ALA A 1 105 ? 9.673 -7.432 8.935 1.00 97.62 105 ALA A CA 1
ATOM 797 C C . ALA A 1 105 ? 9.140 -7.328 7.497 1.00 97.62 105 ALA A C 1
ATOM 799 O O . ALA A 1 105 ? 9.758 -7.851 6.568 1.00 97.62 105 ALA A O 1
ATOM 800 N N . PHE A 1 106 ? 8.035 -6.603 7.301 1.00 97.81 106 PHE A N 1
ATOM 801 C CA . PHE A 1 106 ? 7.500 -6.328 5.971 1.00 97.81 106 PHE A CA 1
ATOM 802 C C . PHE A 1 106 ? 8.489 -5.529 5.106 1.00 97.81 106 PHE A C 1
ATOM 804 O O . PHE A 1 106 ? 8.733 -5.910 3.962 1.00 97.81 106 PHE A O 1
ATOM 811 N N . ILE A 1 107 ? 9.099 -4.467 5.644 1.00 97.44 107 ILE A N 1
ATOM 812 C CA . ILE A 1 107 ? 10.078 -3.647 4.911 1.00 97.44 107 ILE A CA 1
ATOM 813 C C . ILE A 1 107 ? 11.325 -4.452 4.538 1.00 97.44 107 ILE A C 1
ATOM 815 O O . ILE A 1 107 ? 11.803 -4.333 3.409 1.00 97.44 107 ILE A O 1
ATOM 819 N N . SER A 1 108 ? 11.815 -5.320 5.429 1.00 97.38 108 SER A N 1
ATOM 820 C CA . SER A 1 108 ? 12.909 -6.247 5.110 1.00 97.38 108 SER A CA 1
ATOM 821 C C . SER A 1 108 ? 12.542 -7.148 3.927 1.00 97.38 108 SER A C 1
ATOM 823 O O . SER A 1 108 ? 13.273 -7.200 2.941 1.00 97.38 108 SER A O 1
ATOM 825 N N . ALA A 1 109 ? 11.372 -7.792 3.970 1.00 97.19 109 ALA A N 1
ATOM 826 C CA . ALA A 1 109 ? 10.913 -8.669 2.893 1.00 97.19 109 ALA A CA 1
ATOM 827 C C . ALA A 1 109 ? 10.689 -7.917 1.568 1.00 97.19 109 ALA A C 1
ATOM 829 O O . ALA A 1 109 ? 11.012 -8.433 0.499 1.00 97.19 109 ALA A O 1
ATOM 830 N N . ALA A 1 110 ? 10.162 -6.691 1.611 1.00 94.88 110 ALA A N 1
ATOM 831 C CA . ALA A 1 110 ? 10.001 -5.840 0.432 1.00 94.88 110 ALA A CA 1
ATOM 832 C C . ALA A 1 110 ? 11.359 -5.463 -0.182 1.00 94.88 110 ALA A C 1
ATOM 834 O O . ALA A 1 110 ? 11.534 -5.537 -1.400 1.00 94.88 110 ALA A O 1
ATOM 835 N N . SER A 1 111 ? 12.333 -5.131 0.668 1.00 93.31 111 SER A N 1
ATOM 836 C CA . SER A 1 111 ? 13.704 -4.796 0.270 1.00 93.31 111 SER A CA 1
ATOM 837 C C . SER A 1 111 ? 14.428 -5.981 -0.367 1.00 93.31 111 SER A C 1
ATOM 839 O O . SER A 1 111 ? 15.176 -5.797 -1.318 1.00 93.31 111 SER A O 1
ATOM 841 N N . GLU A 1 112 ? 14.170 -7.210 0.084 1.00 93.25 112 GLU A N 1
ATOM 842 C CA . GLU A 1 112 ? 14.691 -8.417 -0.574 1.00 93.25 112 GLU A CA 1
ATOM 843 C C . GLU A 1 112 ? 14.120 -8.611 -1.987 1.00 93.25 112 GLU A C 1
ATOM 845 O O . GLU A 1 112 ? 14.811 -9.129 -2.865 1.00 93.25 112 GLU A O 1
ATOM 850 N N . ARG A 1 113 ? 12.870 -8.189 -2.240 1.00 91.38 113 ARG A N 1
ATOM 851 C CA . ARG A 1 113 ? 12.260 -8.269 -3.581 1.00 91.38 113 ARG A CA 1
ATOM 852 C C . ARG A 1 113 ? 12.774 -7.187 -4.521 1.00 91.38 113 ARG A C 1
ATOM 854 O O . ARG A 1 113 ? 12.969 -7.468 -5.703 1.00 91.38 113 ARG A O 1
ATOM 861 N N . LEU A 1 114 ? 12.999 -5.978 -4.011 1.00 89.44 114 LEU A N 1
ATOM 862 C CA . LEU A 1 114 ? 13.503 -4.839 -4.780 1.00 89.44 114 LEU A CA 1
ATOM 863 C C . LEU A 1 114 ? 14.658 -4.150 -4.038 1.00 89.44 114 LEU A C 1
ATOM 865 O O . LEU A 1 114 ? 14.466 -3.076 -3.462 1.00 89.44 114 LEU A O 1
ATOM 869 N N . PRO A 1 115 ? 15.875 -4.730 -4.078 1.00 89.19 115 PRO A N 1
ATOM 870 C CA . PRO A 1 115 ? 17.018 -4.208 -3.328 1.00 89.19 115 PRO A CA 1
ATOM 871 C C . PRO A 1 115 ? 17.387 -2.764 -3.668 1.00 89.19 115 PRO A C 1
ATOM 873 O O . PRO A 1 115 ? 17.834 -2.031 -2.789 1.00 89.19 115 PRO A O 1
ATOM 876 N N . SER A 1 116 ? 17.167 -2.323 -4.915 1.00 85.31 116 SER A N 1
ATOM 877 C CA . SER A 1 116 ? 17.475 -0.947 -5.327 1.00 85.31 116 SER A CA 1
ATOM 878 C C . SER A 1 116 ? 16.603 0.108 -4.637 1.00 85.31 116 SER A C 1
ATOM 880 O O . SER A 1 116 ? 17.005 1.264 -4.581 1.00 85.31 116 SER A O 1
ATOM 882 N N . MET A 1 117 ? 15.459 -0.289 -4.067 1.00 85.69 117 MET A N 1
ATOM 883 C CA . MET A 1 117 ? 14.519 0.589 -3.359 1.00 85.69 117 MET A CA 1
ATOM 884 C C . MET A 1 117 ? 14.538 0.410 -1.835 1.00 85.69 117 MET A C 1
ATOM 886 O O . MET A 1 117 ? 13.713 0.995 -1.135 1.00 85.69 117 MET A O 1
ATOM 890 N N . ALA A 1 118 ? 15.457 -0.396 -1.290 1.00 89.50 118 ALA A N 1
ATOM 891 C CA . ALA A 1 118 ? 15.470 -0.728 0.137 1.00 89.50 118 ALA A CA 1
ATOM 892 C C . ALA A 1 118 ? 15.502 0.519 1.046 1.00 89.50 118 ALA A C 1
ATOM 894 O O . ALA A 1 118 ? 14.766 0.595 2.030 1.00 89.50 118 ALA A O 1
ATOM 895 N N . SER A 1 119 ? 16.308 1.528 0.688 1.00 86.38 119 SER A N 1
ATOM 896 C CA . SER A 1 119 ? 16.358 2.792 1.436 1.00 86.38 119 SER A CA 1
ATOM 897 C C . SER A 1 119 ? 15.050 3.578 1.336 1.00 86.38 119 SER A C 1
ATOM 899 O O . SER A 1 119 ? 14.620 4.152 2.334 1.00 86.38 119 SER A O 1
ATOM 901 N N . ASP A 1 120 ? 14.418 3.612 0.161 1.00 86.25 120 ASP A N 1
ATOM 902 C CA . ASP A 1 120 ? 13.173 4.356 -0.052 1.00 86.25 120 ASP A CA 1
ATOM 903 C C . ASP A 1 120 ? 12.023 3.740 0.750 1.00 86.25 120 ASP A C 1
ATOM 905 O O . ASP A 1 120 ? 11.231 4.456 1.364 1.00 86.25 120 ASP A O 1
ATOM 909 N N . PHE A 1 121 ? 11.968 2.406 0.816 1.00 90.38 121 PHE A N 1
ATOM 910 C CA . PHE A 1 121 ? 10.993 1.685 1.633 1.00 90.38 121 PHE A CA 1
ATOM 911 C C . PHE A 1 121 ? 11.175 1.956 3.130 1.00 90.38 121 PHE A C 1
ATOM 913 O O . PHE A 1 121 ? 10.183 2.178 3.825 1.00 90.38 121 PHE A O 1
ATOM 920 N N . GLY A 1 122 ? 12.421 1.983 3.617 1.00 89.62 122 GLY A N 1
ATOM 921 C CA . GLY A 1 122 ? 12.736 2.352 5.000 1.00 89.62 122 GLY A CA 1
ATOM 922 C C . GLY A 1 122 ? 12.253 3.762 5.348 1.00 89.62 122 GLY A C 1
ATOM 923 O O . GLY A 1 122 ? 11.451 3.926 6.267 1.00 89.62 122 GLY A O 1
ATOM 924 N N . HIS A 1 123 ? 12.645 4.763 4.553 1.00 84.88 123 HIS A N 1
ATOM 925 C CA . HIS A 1 123 ? 12.228 6.152 4.771 1.00 84.88 123 HIS A CA 1
ATOM 926 C C . HIS A 1 123 ? 10.705 6.332 4.697 1.00 84.88 123 HIS A C 1
ATOM 928 O O . HIS A 1 123 ? 10.124 7.099 5.465 1.00 84.88 123 HIS A O 1
ATOM 934 N N . LEU A 1 124 ? 10.032 5.626 3.783 1.00 85.25 124 LEU A N 1
ATOM 935 C CA . LEU A 1 124 ? 8.575 5.646 3.695 1.00 85.25 124 LEU A CA 1
ATOM 936 C C . LEU A 1 124 ? 7.925 5.130 4.987 1.00 85.25 124 LEU A C 1
ATOM 938 O O . LEU A 1 124 ? 6.993 5.758 5.488 1.00 85.25 124 LEU A O 1
ATOM 942 N N . ALA A 1 125 ? 8.412 4.014 5.535 1.00 87.88 125 ALA A N 1
ATOM 943 C CA . ALA A 1 125 ? 7.875 3.432 6.763 1.00 87.88 125 ALA A CA 1
ATOM 944 C C . ALA A 1 125 ? 8.055 4.357 7.975 1.00 87.88 125 ALA A C 1
ATOM 946 O O . ALA A 1 125 ? 7.084 4.603 8.690 1.00 87.88 125 ALA A O 1
ATOM 947 N N . GLU A 1 126 ? 9.252 4.925 8.152 1.00 84.19 126 GLU A N 1
ATOM 948 C CA . GLU A 1 126 ? 9.559 5.880 9.228 1.00 84.19 126 GLU A CA 1
ATOM 949 C C . GLU A 1 126 ? 8.640 7.105 9.180 1.00 84.19 126 GLU A C 1
ATOM 951 O O . GLU A 1 126 ? 8.157 7.586 10.204 1.00 84.19 126 GLU A O 1
ATOM 956 N N . ARG A 1 127 ? 8.340 7.603 7.977 1.00 78.69 127 ARG A N 1
ATOM 957 C CA . ARG A 1 127 ? 7.438 8.745 7.803 1.00 78.69 127 ARG A CA 1
ATOM 958 C C . ARG A 1 127 ? 5.991 8.410 8.118 1.00 78.69 127 ARG A C 1
ATOM 960 O O . ARG A 1 127 ? 5.314 9.219 8.749 1.00 78.69 127 ARG A O 1
ATOM 967 N N . VAL A 1 128 ? 5.515 7.249 7.671 1.00 79.31 128 VAL A N 1
ATOM 968 C CA . VAL A 1 128 ? 4.165 6.780 8.004 1.00 79.31 128 VAL A CA 1
ATOM 969 C C . VAL A 1 128 ? 4.032 6.631 9.517 1.00 79.31 128 VAL A C 1
ATOM 971 O O . VAL A 1 128 ? 3.053 7.101 10.087 1.00 79.31 128 VAL A O 1
ATOM 974 N N . GLU A 1 129 ? 5.033 6.048 10.177 1.00 82.00 129 GLU A N 1
ATOM 975 C CA . GLU A 1 129 ? 5.078 5.958 11.634 1.00 82.00 129 GLU A CA 1
ATOM 976 C C . GLU A 1 129 ? 5.060 7.344 12.285 1.00 82.00 129 GLU A C 1
ATOM 978 O O . GLU A 1 129 ? 4.198 7.593 13.127 1.00 82.00 129 GLU A O 1
ATOM 983 N N . ALA A 1 130 ? 5.924 8.272 11.866 1.00 77.19 130 ALA A N 1
ATOM 984 C CA . ALA A 1 130 ? 5.971 9.626 12.419 1.00 77.19 130 ALA A CA 1
ATOM 985 C C . ALA A 1 130 ? 4.617 10.346 12.303 1.00 77.19 130 ALA A C 1
ATOM 987 O O . ALA A 1 130 ? 4.141 10.937 13.270 1.00 77.19 130 ALA A O 1
ATOM 988 N N . GLN A 1 131 ? 3.950 10.237 11.153 1.00 73.75 131 GLN A N 1
ATOM 989 C CA . GLN A 1 131 ? 2.634 10.841 10.940 1.00 73.75 131 GLN A CA 1
ATOM 990 C C . GLN A 1 131 ? 1.522 10.180 11.765 1.00 73.75 131 GLN A C 1
ATOM 992 O O . GLN A 1 131 ? 0.616 10.866 12.231 1.00 73.75 131 GLN A O 1
ATOM 997 N N . LEU A 1 132 ? 1.577 8.859 11.955 1.00 74.06 132 LEU A N 1
ATOM 998 C CA . LEU A 1 132 ? 0.562 8.115 12.708 1.00 74.06 132 LEU A CA 1
ATOM 999 C C . LEU A 1 132 ? 0.770 8.156 14.229 1.00 74.06 132 LEU A C 1
ATOM 1001 O O . LEU A 1 132 ? -0.164 7.824 14.965 1.00 74.06 132 LEU A O 1
ATOM 1005 N N . THR A 1 133 ? 1.972 8.508 14.700 1.00 73.62 133 THR A N 1
ATOM 1006 C CA . THR A 1 133 ? 2.352 8.503 16.126 1.00 73.62 133 THR A CA 1
ATOM 1007 C C . THR A 1 133 ? 2.577 9.892 16.722 1.00 73.62 133 THR A C 1
ATOM 1009 O O . THR A 1 133 ? 2.516 10.027 17.943 1.00 73.62 133 THR A O 1
ATOM 1012 N N . GLY A 1 134 ? 2.793 10.938 15.916 1.00 59.88 134 GLY A N 1
ATOM 1013 C CA . GLY A 1 134 ? 3.121 12.253 16.459 1.00 59.88 134 GLY A CA 1
ATOM 1014 C C . GLY A 1 134 ? 2.873 13.430 15.520 1.00 59.88 134 GLY A C 1
ATOM 1015 O O . GLY A 1 134 ? 3.667 13.685 14.628 1.00 59.88 134 GLY A O 1
ATOM 1016 N N . GLY A 1 135 ? 1.812 14.192 15.816 1.00 53.31 135 GLY A N 1
ATOM 1017 C CA . GLY A 1 135 ? 1.728 15.665 15.930 1.00 53.31 135 GLY A CA 1
ATOM 1018 C C . GLY A 1 135 ? 2.283 16.625 14.863 1.00 53.31 135 GLY A C 1
ATOM 1019 O O . GLY A 1 135 ? 2.028 17.822 14.969 1.00 53.31 135 GLY A O 1
ATOM 1020 N N . ALA A 1 136 ? 3.024 16.184 13.856 1.00 48.00 136 ALA A N 1
ATOM 1021 C CA . ALA A 1 136 ? 3.539 17.046 12.808 1.00 48.00 136 ALA A CA 1
ATOM 1022 C C . ALA A 1 136 ? 2.534 17.060 11.649 1.00 48.00 136 ALA A C 1
ATOM 1024 O O . ALA A 1 136 ? 2.216 16.002 11.115 1.00 48.00 136 ALA A O 1
ATOM 1025 N N . TRP A 1 137 ? 2.098 18.260 11.245 1.00 45.94 137 TRP A N 1
ATOM 1026 C CA . TRP A 1 137 ? 1.335 18.596 10.023 1.00 45.94 137 TRP A CA 1
ATOM 1027 C C . TRP A 1 137 ? -0.173 18.868 10.113 1.00 45.94 137 TRP A C 1
ATOM 1029 O O . TRP A 1 137 ? -0.779 19.112 9.073 1.00 45.94 137 TRP A O 1
ATOM 1039 N N . CYS A 1 138 ? -0.799 18.948 11.289 1.00 40.62 138 CYS A N 1
ATOM 1040 C CA . CYS A 1 138 ? -2.185 19.441 11.369 1.00 40.62 138 CYS A CA 1
ATOM 1041 C C . CYS A 1 138 ? -2.355 20.520 12.444 1.00 40.62 138 CYS A C 1
ATOM 1043 O O . CYS A 1 138 ? -2.839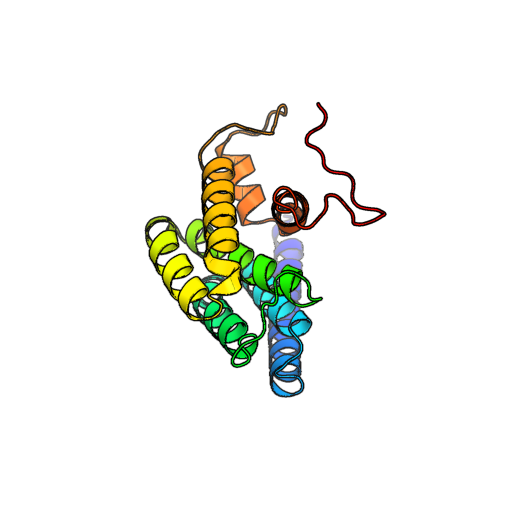 20.264 13.544 1.00 40.62 138 CYS A O 1
ATOM 1045 N N . GLU A 1 139 ? -2.017 21.763 12.092 1.00 38.78 139 GLU A N 1
ATOM 1046 C CA . GLU A 1 139 ? -2.630 22.946 12.706 1.00 38.78 139 GLU A CA 1
ATOM 1047 C C . GLU A 1 139 ? -4.129 22.954 12.349 1.00 38.78 139 GLU A C 1
ATOM 1049 O O . GLU A 1 139 ? -4.554 23.586 11.386 1.00 38.78 139 GLU A O 1
ATOM 1054 N N . GLY A 1 140 ? -4.950 22.168 13.051 1.00 40.41 140 GLY A N 1
ATOM 1055 C CA . GLY A 1 140 ? -6.355 22.048 12.663 1.00 40.41 140 GLY A CA 1
ATOM 1056 C C . GLY A 1 140 ? -7.180 21.029 13.436 1.00 40.41 140 GLY A C 1
ATOM 1057 O O . GLY A 1 140 ? -7.687 20.095 12.836 1.00 40.41 140 GLY A O 1
ATOM 1058 N N . GLY A 1 141 ? -7.350 21.231 14.744 1.00 41.44 141 GLY A N 1
ATOM 1059 C CA . GLY A 1 141 ? -8.584 20.931 15.496 1.00 41.44 141 GLY A CA 1
ATOM 1060 C C . GLY A 1 141 ? -9.135 19.496 15.603 1.00 41.44 141 GLY A C 1
ATOM 1061 O O . GLY A 1 141 ? -10.028 19.293 16.423 1.00 41.44 141 GLY A O 1
ATOM 1062 N N . ALA A 1 142 ? -8.653 18.508 14.849 1.00 49.53 142 ALA A N 1
ATOM 1063 C CA . ALA A 1 142 ? -9.002 17.103 15.055 1.00 49.53 142 ALA A CA 1
ATOM 1064 C C . ALA A 1 142 ? -8.173 16.534 16.217 1.00 49.53 142 ALA A C 1
ATOM 1066 O O . ALA A 1 142 ? -6.986 16.840 16.345 1.00 49.53 142 ALA A O 1
ATOM 1067 N N . SER A 1 143 ? -8.778 15.709 17.077 1.00 54.66 143 SER A N 1
ATOM 1068 C CA . SER A 1 143 ? -7.995 14.929 18.040 1.00 54.66 143 SER A CA 1
ATOM 1069 C C . SER A 1 143 ? -6.984 14.066 17.275 1.00 54.66 143 SER A C 1
ATOM 1071 O O . SER A 1 143 ? -7.272 13.605 16.169 1.00 54.66 143 SER A O 1
ATOM 1073 N N . ALA A 1 144 ? -5.801 13.844 17.853 1.00 58.25 144 ALA A N 1
ATOM 1074 C CA . ALA A 1 144 ? -4.762 13.011 17.241 1.00 58.25 144 ALA A CA 1
ATOM 1075 C C . ALA A 1 144 ? -5.300 11.630 16.805 1.00 58.25 144 ALA A C 1
ATOM 1077 O O . ALA A 1 144 ? -4.912 11.117 15.757 1.00 58.25 144 ALA A O 1
ATOM 1078 N N . ASP A 1 145 ? -6.266 11.090 17.555 1.00 57.97 145 ASP A N 1
ATOM 1079 C CA . ASP A 1 145 ? -6.948 9.829 17.253 1.00 57.97 145 ASP A CA 1
ATOM 1080 C C . ASP A 1 145 ? -7.864 9.923 16.021 1.00 57.97 145 ASP A C 1
ATOM 1082 O O . ASP A 1 145 ? -7.830 9.041 15.165 1.00 57.97 145 ASP A O 1
ATOM 1086 N N . GLY A 1 146 ? -8.620 11.017 15.865 1.00 59.50 146 GLY A N 1
ATOM 1087 C CA . GLY A 1 146 ? -9.487 11.223 14.699 1.00 59.50 146 GLY A CA 1
ATOM 1088 C C . GLY A 1 146 ? -8.698 11.410 13.400 1.00 59.50 146 GLY A C 1
ATOM 1089 O O . GLY A 1 146 ? -9.090 10.891 12.357 1.00 59.50 146 GLY A O 1
ATOM 1090 N N . LEU A 1 147 ? -7.543 12.082 13.467 1.00 64.25 147 LEU A N 1
ATOM 1091 C CA . LEU A 1 147 ? -6.635 12.212 12.325 1.00 64.25 147 LEU A CA 1
ATOM 1092 C C . LEU A 1 147 ? -5.989 10.868 11.966 1.00 64.25 147 LEU A C 1
ATOM 1094 O O . LEU A 1 147 ? -5.908 10.525 10.791 1.00 64.25 147 LEU A O 1
ATOM 1098 N N . ARG A 1 148 ? -5.562 10.082 12.961 1.00 68.75 148 ARG A N 1
ATOM 1099 C CA . ARG A 1 148 ? -5.005 8.738 12.752 1.00 68.75 148 ARG A CA 1
ATOM 1100 C C . ARG A 1 148 ? -6.014 7.818 12.066 1.00 68.75 148 ARG A C 1
ATOM 1102 O O . ARG A 1 148 ? -5.672 7.164 11.080 1.00 68.75 148 ARG A O 1
ATOM 1109 N N . GLU A 1 149 ? -7.251 7.786 12.553 1.00 70.25 149 GLU A N 1
ATOM 1110 C CA . GLU A 1 149 ? -8.334 7.013 11.941 1.00 70.25 149 GLU A CA 1
ATOM 1111 C C . GLU A 1 149 ? -8.624 7.491 10.516 1.00 70.25 149 GLU A C 1
ATOM 1113 O O . GLU A 1 149 ? -8.693 6.672 9.598 1.00 70.25 149 GLU A O 1
ATOM 1118 N N . GLU A 1 150 ? -8.697 8.805 10.287 1.00 68.06 150 GLU A N 1
ATOM 1119 C CA . GLU A 1 150 ? -8.879 9.361 8.946 1.00 68.06 150 GLU A CA 1
ATOM 1120 C C . GLU A 1 150 ? -7.713 9.000 8.016 1.00 68.06 150 GLU A C 1
ATOM 1122 O O . GLU A 1 150 ? -7.934 8.614 6.869 1.00 68.06 150 GLU A O 1
ATOM 1127 N N . MET A 1 151 ? -6.468 9.063 8.486 1.00 69.56 151 MET A N 1
ATOM 1128 C CA . MET A 1 151 ? -5.291 8.699 7.700 1.00 69.56 151 MET A CA 1
ATOM 1129 C C . MET A 1 151 ? -5.295 7.220 7.322 1.00 69.56 151 MET A C 1
ATOM 1131 O O . MET A 1 151 ? -4.953 6.881 6.185 1.00 69.56 151 MET A O 1
ATOM 1135 N N . LEU A 1 152 ? -5.710 6.336 8.228 1.00 72.50 152 LEU A N 1
ATOM 1136 C CA . LEU A 1 152 ? -5.805 4.899 7.969 1.00 72.50 152 LEU A CA 1
ATOM 1137 C C . LEU A 1 152 ? -7.002 4.547 7.073 1.00 72.50 152 LEU A C 1
ATOM 1139 O O . LEU A 1 152 ? -6.871 3.682 6.203 1.00 72.50 152 LEU A O 1
ATOM 1143 N N . ALA A 1 153 ? -8.128 5.251 7.216 1.00 67.31 153 ALA A N 1
ATOM 1144 C CA . ALA A 1 153 ? -9.350 5.028 6.443 1.00 67.31 153 ALA A CA 1
ATOM 1145 C C . ALA A 1 153 ? -9.324 5.685 5.050 1.00 67.31 153 ALA A C 1
ATOM 1147 O O . ALA A 1 153 ? -9.903 5.167 4.090 1.00 67.31 153 ALA A O 1
ATOM 1148 N N . SER A 1 154 ? -8.652 6.829 4.903 1.00 63.00 154 SER A N 1
ATOM 1149 C CA . SER A 1 154 ? -8.663 7.624 3.677 1.00 63.00 154 SER A CA 1
ATOM 1150 C C . SER A 1 154 ? -7.445 7.354 2.796 1.00 63.00 154 SER A C 1
ATOM 1152 O O . SER A 1 154 ? -6.274 7.445 3.174 1.00 63.00 154 SER A O 1
ATOM 1154 N N . HIS A 1 155 ? -7.747 7.061 1.537 1.00 56.16 155 HIS A N 1
ATOM 1155 C CA . HIS A 1 155 ? -6.784 6.899 0.455 1.00 56.16 155 HIS A CA 1
ATOM 1156 C C . HIS A 1 155 ? -6.281 8.247 -0.084 1.00 56.16 155 HIS A C 1
ATOM 1158 O O . HIS A 1 155 ? -5.311 8.262 -0.834 1.00 56.16 155 HIS A O 1
ATOM 1164 N N . ARG A 1 156 ? -6.893 9.380 0.301 1.00 52.78 156 ARG A N 1
ATOM 1165 C CA . ARG A 1 156 ? -6.415 10.725 -0.075 1.00 52.78 156 ARG A CA 1
ATOM 1166 C C . ARG A 1 156 ? -5.046 11.025 0.528 1.00 52.78 156 ARG A C 1
ATOM 1168 O O . ARG A 1 156 ? -4.230 11.673 -0.107 1.00 52.78 156 ARG A O 1
ATOM 1175 N N . TRP A 1 157 ? -4.751 10.466 1.698 1.00 50.53 157 TRP A N 1
ATOM 1176 C CA . TRP A 1 157 ? -3.440 10.607 2.329 1.00 50.53 157 TRP A CA 1
ATOM 1177 C C . TRP A 1 157 ? -2.350 9.775 1.647 1.00 50.53 157 TRP A C 1
ATOM 1179 O O . TRP A 1 157 ? -1.178 10.002 1.917 1.00 50.53 157 TRP A O 1
ATOM 1189 N N . LEU A 1 158 ? -2.703 8.874 0.713 1.00 50.72 158 LEU A N 1
ATOM 1190 C CA . LEU A 1 158 ? -1.701 8.233 -0.143 1.00 50.72 158 LEU A CA 1
ATOM 1191 C C . LEU A 1 158 ? -0.935 9.296 -0.939 1.00 50.72 158 LEU A C 1
ATOM 1193 O O . LEU A 1 158 ? 0.280 9.245 -0.963 1.00 50.72 158 LEU A O 1
ATOM 1197 N N . SER A 1 159 ? -1.595 10.334 -1.475 1.00 42.72 159 SER A N 1
ATOM 1198 C CA . SER A 1 159 ? -0.897 11.366 -2.257 1.00 42.72 159 SER A CA 1
ATOM 1199 C C . SER A 1 159 ? 0.012 12.275 -1.428 1.00 42.72 159 SER A C 1
ATOM 1201 O O . SER A 1 159 ? 1.029 12.719 -1.940 1.00 42.72 159 SER A O 1
ATOM 1203 N N . CYS A 1 160 ? -0.316 12.561 -0.165 1.00 40.56 160 CYS A N 1
ATOM 1204 C CA . CYS A 1 160 ? 0.524 13.412 0.693 1.00 40.56 160 CYS A CA 1
ATOM 1205 C C . CYS A 1 160 ? 1.797 12.688 1.158 1.00 40.56 160 CYS A C 1
ATOM 1207 O O . CYS A 1 160 ? 2.839 13.316 1.318 1.00 40.56 160 CYS A O 1
ATOM 1209 N N . ILE A 1 161 ? 1.708 11.368 1.335 1.00 47.50 161 ILE A N 1
ATOM 1210 C CA . ILE A 1 161 ? 2.825 10.503 1.726 1.00 47.50 161 ILE A CA 1
ATOM 1211 C C . ILE A 1 161 ? 3.657 10.106 0.492 1.00 47.50 161 ILE A C 1
ATOM 1213 O O . ILE A 1 161 ? 4.883 10.118 0.560 1.00 47.50 161 ILE A O 1
ATOM 1217 N N . ASP A 1 162 ? 3.005 9.860 -0.654 1.00 45.16 162 ASP A 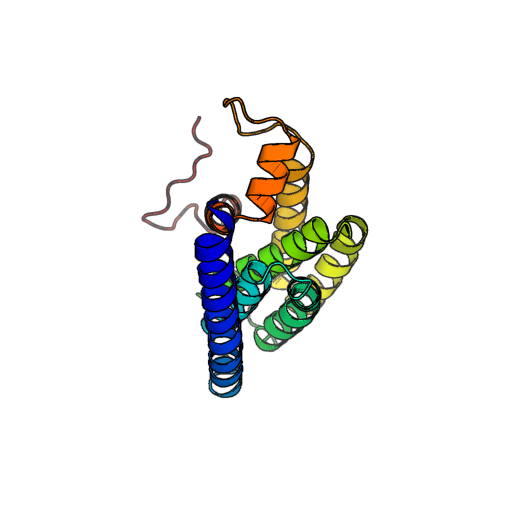N 1
ATOM 1218 C CA . ASP A 1 162 ? 3.637 9.519 -1.939 1.00 45.16 162 ASP A CA 1
ATOM 1219 C C . ASP A 1 162 ? 4.397 10.709 -2.566 1.00 45.16 162 ASP A C 1
ATOM 1221 O O . ASP A 1 162 ? 5.489 10.529 -3.099 1.00 45.16 162 ASP A O 1
ATOM 1225 N N . LEU A 1 163 ? 3.840 11.932 -2.544 1.00 43.72 163 LEU A N 1
ATOM 1226 C C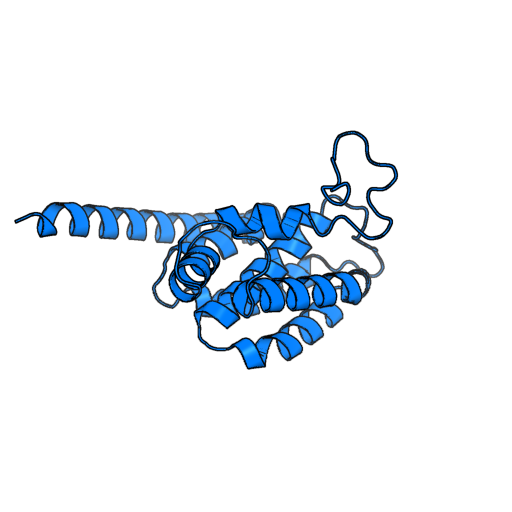A . LEU A 1 163 ? 4.395 13.078 -3.295 1.00 43.72 163 LEU A CA 1
ATOM 1227 C C . LEU A 1 163 ? 5.517 13.824 -2.569 1.00 43.72 163 LEU A C 1
ATOM 1229 O O . LEU A 1 163 ? 6.255 14.571 -3.205 1.00 43.72 163 LEU A O 1
ATOM 1233 N N . GLN A 1 164 ? 5.664 13.633 -1.258 1.00 43.69 164 GLN A N 1
ATOM 1234 C CA . GLN A 1 164 ? 6.770 14.215 -0.499 1.00 43.69 164 GLN A CA 1
ATOM 1235 C C . GLN A 1 164 ? 7.972 13.261 -0.371 1.00 43.69 164 GLN A C 1
ATOM 1237 O O . GLN A 1 164 ? 9.006 13.681 0.139 1.00 43.69 164 GLN A O 1
ATOM 1242 N N . ALA A 1 165 ? 7.897 12.004 -0.837 1.00 40.84 165 ALA A N 1
ATOM 1243 C CA . ALA A 1 165 ? 9.030 11.054 -0.916 1.00 40.84 165 ALA A CA 1
ATOM 1244 C C . ALA A 1 165 ? 10.029 11.387 -2.050 1.00 40.84 165 ALA A C 1
ATOM 1246 O O . ALA A 1 165 ? 10.791 10.559 -2.534 1.00 40.84 165 ALA A O 1
ATOM 1247 N N . VAL A 1 166 ? 9.980 12.634 -2.490 1.00 44.50 166 VAL A N 1
ATOM 1248 C CA . VAL A 1 166 ? 10.649 13.209 -3.647 1.00 44.50 166 VAL A CA 1
ATOM 1249 C C . VAL A 1 166 ? 11.890 13.996 -3.193 1.00 44.50 166 VAL A C 1
ATOM 1251 O O . VAL A 1 166 ? 12.656 14.466 -4.031 1.00 44.50 166 VAL A O 1
ATOM 1254 N N . ASP A 1 167 ? 12.155 14.104 -1.886 1.00 38.62 167 ASP A N 1
ATOM 1255 C CA . ASP A 1 167 ? 13.437 14.622 -1.413 1.00 38.62 167 ASP A CA 1
ATOM 1256 C C . ASP A 1 167 ? 14.465 13.495 -1.265 1.00 38.62 167 ASP A C 1
ATOM 1258 O O . ASP A 1 167 ? 14.367 12.614 -0.413 1.00 38.62 167 ASP A O 1
ATOM 1262 N N . GLY A 1 168 ? 15.442 13.509 -2.168 1.00 36.34 168 GLY A N 1
ATOM 1263 C CA . GLY A 1 168 ? 16.475 12.486 -2.259 1.00 36.34 168 GLY A CA 1
ATOM 1264 C C . GLY A 1 168 ? 16.957 12.285 -3.688 1.00 36.34 168 GLY A C 1
ATOM 1265 O O . GLY A 1 168 ? 16.719 11.248 -4.287 1.00 36.34 168 GLY A O 1
ATOM 1266 N N . ARG A 1 169 ? 17.641 13.283 -4.264 1.00 40.56 169 ARG A N 1
ATOM 1267 C CA . ARG A 1 169 ? 18.323 13.262 -5.588 1.00 40.56 169 ARG A CA 1
ATOM 1268 C C . ARG A 1 169 ? 17.453 13.070 -6.849 1.00 40.56 169 ARG A C 1
ATOM 1270 O O . ARG A 1 169 ? 17.845 13.596 -7.886 1.00 40.56 169 ARG A O 1
ATOM 1277 N N . HIS A 1 170 ? 16.294 12.415 -6.786 1.00 43.50 170 HIS A N 1
ATOM 1278 C CA . HIS A 1 170 ? 15.504 11.998 -7.960 1.00 43.50 170 HIS A CA 1
ATOM 1279 C C . HIS A 1 170 ? 14.667 13.120 -8.612 1.00 43.50 170 HIS A C 1
ATOM 1281 O O . HIS A 1 170 ? 14.203 12.972 -9.741 1.00 43.50 170 HIS A O 1
ATOM 1287 N N . HIS A 1 171 ? 14.515 14.272 -7.949 1.00 38.94 171 HIS A N 1
ATOM 1288 C CA . HIS A 1 171 ? 13.650 15.367 -8.421 1.00 38.94 171 HIS A CA 1
ATOM 1289 C C . HIS A 1 171 ? 14.308 16.735 -8.516 1.00 38.94 171 HIS A C 1
ATOM 1291 O O . HIS A 1 171 ? 13.667 17.688 -8.956 1.00 38.94 171 HIS A O 1
ATOM 1297 N N . LYS A 1 172 ? 15.603 16.850 -8.204 1.00 39.34 172 LYS A N 1
ATOM 1298 C CA . LYS A 1 172 ? 16.313 18.133 -8.318 1.00 39.34 172 LYS A CA 1
ATOM 1299 C C . LYS A 1 172 ? 16.400 18.647 -9.771 1.00 39.34 172 LYS A C 1
ATOM 1301 O O . LYS A 1 172 ? 16.837 19.771 -9.992 1.00 39.34 172 LYS A O 1
ATOM 1306 N N . SER A 1 173 ? 15.978 17.846 -10.753 1.00 38.38 173 SER A N 1
ATOM 1307 C CA . SER A 1 173 ? 16.020 18.149 -12.189 1.00 38.38 173 SER A CA 1
ATOM 1308 C C . SER A 1 173 ? 14.743 17.800 -12.975 1.00 38.38 173 SER A C 1
ATOM 1310 O O . SER A 1 173 ? 14.755 17.930 -14.198 1.00 38.38 173 SER A O 1
ATOM 1312 N N . SER A 1 174 ? 13.643 17.389 -12.330 1.00 33.47 174 SER A N 1
ATOM 1313 C CA . SER A 1 174 ? 12.400 17.012 -13.032 1.00 33.47 174 SER A CA 1
ATOM 1314 C C . SER A 1 174 ? 11.450 18.215 -13.172 1.00 33.47 174 SER A C 1
ATOM 1316 O O . SER A 1 174 ? 10.954 18.709 -12.157 1.00 33.47 174 SER A O 1
ATOM 1318 N N . PRO A 1 175 ? 11.161 18.711 -14.393 1.00 31.09 175 PRO A N 1
ATOM 1319 C CA . PRO A 1 175 ? 10.269 19.853 -14.588 1.00 31.09 175 PRO A CA 1
ATOM 1320 C C . PRO A 1 175 ? 8.832 19.511 -14.168 1.00 31.09 175 PRO A C 1
ATOM 1322 O O . PRO A 1 175 ? 8.265 18.535 -14.653 1.00 31.09 175 PRO A O 1
ATOM 1325 N N . GLY A 1 176 ? 8.227 20.335 -13.308 1.00 35.03 176 GLY A N 1
ATOM 1326 C CA . GLY A 1 176 ? 6.798 20.252 -12.967 1.00 35.03 176 GLY A CA 1
ATOM 1327 C C . GLY A 1 176 ? 6.451 19.652 -11.601 1.00 35.03 176 GLY A C 1
ATOM 1328 O O . GLY A 1 176 ? 5.268 19.541 -11.294 1.00 35.03 176 GLY A O 1
ATOM 1329 N N . LEU A 1 177 ? 7.436 19.308 -10.765 1.00 35.50 177 LEU A N 1
ATOM 1330 C CA . LEU A 1 177 ? 7.203 18.879 -9.381 1.00 35.50 177 LEU A CA 1
ATOM 1331 C C . LEU A 1 177 ? 7.766 19.924 -8.412 1.00 35.50 177 LEU A C 1
ATOM 1333 O O . LEU A 1 177 ? 8.969 20.170 -8.377 1.00 35.50 177 LEU A O 1
ATOM 1337 N N . LEU A 1 178 ? 6.876 20.574 -7.660 1.00 30.72 178 LEU A N 1
ATOM 1338 C CA . LEU A 1 178 ? 7.236 21.511 -6.598 1.00 30.72 178 LEU A CA 1
ATOM 1339 C C . LEU A 1 178 ? 7.580 20.705 -5.338 1.00 30.72 178 LEU A C 1
ATOM 1341 O O . LEU A 1 178 ? 6.711 20.032 -4.786 1.00 30.72 178 LEU A O 1
ATOM 1345 N N . SER A 1 179 ? 8.841 20.763 -4.898 1.00 34.97 179 SER A N 1
ATOM 1346 C CA . SER A 1 179 ? 9.223 20.363 -3.537 1.00 34.97 179 SER A CA 1
ATOM 1347 C C . SER A 1 179 ? 8.612 21.369 -2.560 1.00 34.97 179 SER A C 1
ATOM 1349 O O . SER A 1 179 ? 8.680 22.581 -2.770 1.00 34.97 179 SER A O 1
ATOM 1351 N N . MET A 1 180 ? 7.967 20.847 -1.521 1.00 35.19 180 MET A N 1
ATOM 1352 C CA . MET A 1 180 ? 7.340 21.623 -0.450 1.00 35.19 180 MET A CA 1
ATOM 1353 C C . MET A 1 180 ? 8.342 22.028 0.647 1.00 35.19 180 MET A C 1
ATOM 1355 O O . MET A 1 180 ? 7.930 22.652 1.616 1.00 35.19 180 MET A O 1
ATOM 1359 N N . ASP A 1 181 ? 9.640 21.737 0.497 1.00 34.19 181 ASP A N 1
ATOM 1360 C CA . ASP A 1 181 ? 10.667 21.985 1.530 1.00 34.19 181 ASP A CA 1
ATOM 1361 C C . ASP A 1 181 ? 11.191 23.432 1.538 1.00 34.19 181 ASP A C 1
ATOM 1363 O O . ASP A 1 181 ? 12.285 23.722 2.019 1.00 34.19 181 ASP A O 1
ATOM 1367 N N . ALA A 1 182 ? 10.419 24.359 0.976 1.00 29.06 182 ALA A N 1
ATOM 1368 C CA . ALA A 1 182 ? 10.748 25.775 0.933 1.00 29.06 182 ALA A CA 1
ATOM 1369 C C . ALA A 1 182 ? 9.751 26.609 1.746 1.00 29.06 182 ALA A C 1
ATOM 1371 O O . ALA A 1 182 ? 9.254 27.601 1.222 1.00 29.06 182 ALA A O 1
ATOM 1372 N N . PHE A 1 183 ? 9.474 26.215 2.994 1.00 32.22 183 PHE A N 1
ATOM 1373 C CA . PHE A 1 183 ? 8.964 27.098 4.053 1.00 32.22 183 PHE A CA 1
ATOM 1374 C C . PHE A 1 183 ? 9.474 26.658 5.425 1.00 32.22 183 PHE A C 1
ATOM 1376 O O . PHE A 1 183 ? 9.309 25.465 5.758 1.00 32.22 183 PHE A O 1
#

Organism: NCBI:txid145388

Sequence (183 aa):
MPDGEEGHAAEARLAALREGERQLQRAVAMRPRDMMPRVMLLRNLMLQDHGSEGRVPDLALSALAELSPIDADIAFTPQFVPAMQIVLLAVKALWKQGQEAGVPAFISAASERLPSMASDFGHLAERVEAQLTGGAWCEGGASADGLREEMLASHRWLSCIDLQAVDGRHHKSSPGLLSMDAF

Secondary structure (DSSP, 8-state):
--HHHHHHHHHHHHHHHHHHHHHHHHHHHH-TT-SHHHHHHHHHHHHT-SSGGGGHHHHHHHHHHHH--TT---TTSTTHHHHHHHHHHHHHHHHHTT-GGGHHHHHHHHHHH-GGGHHHHHHHHHHHHHHHHS--S--S---HHHHHHHHHH-THHHHHHHHTTT-SSSSTT-TT---S---

Foldseek 3Di:
DPPPVVVVVLVVVLVVLVVLLVVLVVVCVVCVQDLPSLLSNLVSLLQNPPCSLVCLLVSLLVSLLSNDDPDDLCCQPPCNLSNLSSLLSNCLSCVVVVNNVCNVVSLVSSCVSRVSCSVLSVVLNVVLCCLLPDDPDDPDDDDSVRSNVCCSNDPVCSCVSSLQSCPDPNPPPDPPRDRPPPD